Protein AF-A0A3D3X888-F1 (afdb_monomer_lite)

Secondary structure (DSSP, 8-state):
-HHHHHHHHTTTS-HHHHHHHHHHHHHHHHHHHHHHHTT-TT--TT-HHHHHHTPPPPPPPHHHHHHHHHHHHHHHHHHHHHHHHHHHS-HHHHHHHHHHHHHHHHHHHHHHH-PPPPHHHHHHHHHHHHHHHHHHHHHHHHHHHHHHS-------

Structure (mmCIF, N/CA/C/O backbone):
data_AF-A0A3D3X888-F1
#
_entry.id   AF-A0A3D3X888-F1
#
loop_
_atom_site.group_PDB
_atom_site.id
_atom_site.type_symbol
_atom_site.label_atom_id
_atom_site.label_alt_id
_atom_site.label_comp_id
_atom_site.label_asym_id
_atom_site.label_entity_id
_atom_site.label_seq_id
_atom_site.pdbx_PDB_ins_code
_atom_site.Cartn_x
_atom_site.Cartn_y
_atom_site.Cartn_z
_atom_site.occupancy
_atom_site.B_iso_or_equiv
_atom_site.auth_seq_id
_atom_site.auth_comp_id
_atom_site.auth_asym_id
_atom_site.auth_atom_id
_atom_site.pdbx_PDB_model_num
ATOM 1 N N . LEU A 1 1 ? -29.556 -5.720 -7.654 1.00 49.09 1 LEU A N 1
ATOM 2 C CA . LEU A 1 1 ? -29.128 -7.071 -7.204 1.00 49.09 1 LEU A CA 1
ATOM 3 C C . LEU A 1 1 ? -27.841 -7.035 -6.376 1.00 49.09 1 LEU A C 1
ATOM 5 O O . LEU A 1 1 ? -27.871 -7.551 -5.267 1.00 49.09 1 LEU A O 1
ATOM 9 N N . VAL A 1 2 ? -26.777 -6.355 -6.830 1.00 45.22 2 VAL A N 1
ATOM 10 C CA . VAL A 1 2 ? -25.505 -6.201 -6.084 1.00 45.22 2 VAL A CA 1
ATOM 11 C C . VAL A 1 2 ? -25.716 -5.690 -4.645 1.00 45.22 2 VAL A C 1
ATOM 13 O O . VAL A 1 2 ? -25.369 -6.397 -3.710 1.00 45.22 2 VAL A O 1
ATOM 16 N N . HIS A 1 3 ? -26.433 -4.575 -4.441 1.00 41.66 3 HIS A N 1
ATOM 17 C CA . HIS A 1 3 ? -26.694 -4.000 -3.104 1.00 41.66 3 HIS A CA 1
ATOM 18 C C . HIS A 1 3 ? -27.446 -4.916 -2.109 1.00 41.66 3 HIS A C 1
ATOM 20 O O . HIS A 1 3 ? -27.265 -4.784 -0.898 1.00 41.66 3 HIS A O 1
ATOM 26 N N . MET A 1 4 ? -28.279 -5.857 -2.581 1.00 51.44 4 MET A N 1
ATOM 27 C CA . MET A 1 4 ? -28.943 -6.834 -1.699 1.00 51.44 4 MET A CA 1
ATOM 28 C C . MET A 1 4 ? -28.013 -7.989 -1.308 1.00 51.44 4 MET A C 1
ATOM 30 O O . MET A 1 4 ? -28.102 -8.473 -0.179 1.00 51.44 4 MET A O 1
ATOM 34 N N . MET A 1 5 ? -27.104 -8.407 -2.199 1.00 48.91 5 MET A N 1
ATOM 35 C CA . MET A 1 5 ? -26.097 -9.429 -1.889 1.00 48.91 5 MET A CA 1
ATOM 36 C C . MET A 1 5 ? -25.042 -8.895 -0.916 1.00 48.91 5 MET A C 1
ATOM 38 O O . MET A 1 5 ? -24.730 -9.567 0.066 1.00 48.91 5 MET A O 1
ATOM 42 N N . THR A 1 6 ? -24.601 -7.643 -1.087 1.00 48.31 6 THR A N 1
ATOM 43 C CA . THR A 1 6 ? -23.665 -6.972 -0.167 1.00 48.31 6 THR A CA 1
ATOM 44 C C . THR A 1 6 ? -24.222 -6.899 1.261 1.00 48.31 6 THR A C 1
ATOM 46 O O . THR A 1 6 ? -23.505 -7.149 2.228 1.00 48.31 6 THR A O 1
ATOM 49 N N . ARG A 1 7 ? -25.534 -6.656 1.412 1.00 47.72 7 ARG A N 1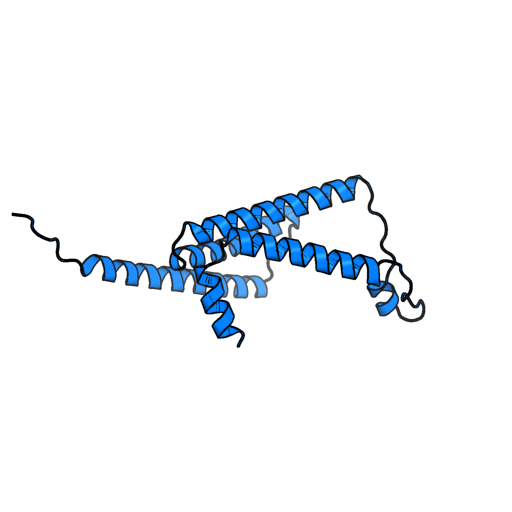
ATOM 50 C CA . ARG A 1 7 ? -26.212 -6.600 2.720 1.00 47.72 7 ARG A CA 1
ATOM 51 C C . ARG A 1 7 ? -26.336 -7.968 3.409 1.00 47.72 7 ARG A C 1
ATOM 53 O O . ARG A 1 7 ? -26.382 -8.013 4.637 1.00 47.72 7 ARG A O 1
ATOM 60 N N . LYS A 1 8 ? -26.392 -9.075 2.656 1.00 48.72 8 LYS A N 1
ATOM 61 C CA . LYS A 1 8 ? -26.410 -10.441 3.219 1.00 48.72 8 LYS A CA 1
ATOM 62 C C . LYS A 1 8 ? -25.008 -10.964 3.557 1.00 48.72 8 LYS A C 1
ATOM 64 O O . LYS A 1 8 ? -24.850 -11.589 4.604 1.00 48.72 8 LYS A O 1
ATOM 69 N N . MET A 1 9 ? -24.000 -10.660 2.736 1.00 48.31 9 MET A N 1
ATOM 70 C CA . MET A 1 9 ? -22.606 -11.067 2.980 1.00 48.31 9 MET A CA 1
ATOM 71 C C . MET A 1 9 ? -22.003 -10.375 4.211 1.00 48.31 9 MET A C 1
ATOM 73 O O . MET A 1 9 ? -21.287 -11.011 4.980 1.00 48.31 9 MET A O 1
ATOM 77 N N . GLY A 1 10 ? -22.377 -9.117 4.479 1.00 47.12 10 GLY A N 1
ATOM 78 C CA . GLY A 1 10 ? -21.895 -8.365 5.646 1.00 47.12 10 GLY A CA 1
ATOM 79 C C . GLY A 1 10 ? -22.325 -8.908 7.019 1.00 47.12 10 GLY A C 1
ATOM 80 O O . GLY A 1 10 ? -21.775 -8.486 8.029 1.00 47.12 10 GLY A O 1
ATOM 81 N N . LYS A 1 11 ? -23.292 -9.838 7.086 1.00 48.53 11 LYS A N 1
ATOM 82 C CA . LYS A 1 11 ? -23.726 -10.482 8.344 1.00 48.53 11 LYS A CA 1
ATOM 83 C C . LYS A 1 11 ? -23.202 -11.909 8.539 1.00 48.53 11 LYS A C 1
ATOM 85 O O . LYS A 1 11 ? -23.429 -12.475 9.603 1.00 48.53 11 LYS A O 1
ATOM 90 N N . THR A 1 12 ? -22.562 -12.506 7.533 1.00 52.28 12 THR A N 1
ATOM 91 C CA . THR A 1 12 ? -22.242 -13.948 7.524 1.00 52.28 12 THR A CA 1
ATOM 92 C C . THR A 1 12 ? -20.767 -14.257 7.292 1.00 52.28 12 THR A C 1
ATOM 94 O O . THR A 1 12 ? -20.278 -15.253 7.818 1.00 52.28 12 THR A O 1
ATOM 97 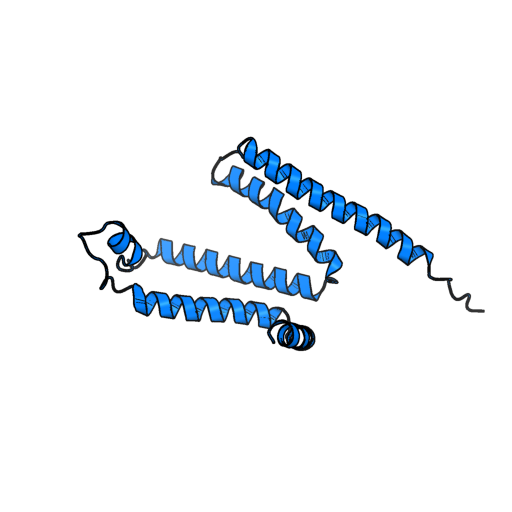N N . GLU A 1 13 ? -20.027 -13.384 6.612 1.00 52.03 13 GLU A N 1
ATOM 98 C CA . GLU A 1 13 ? -18.626 -13.636 6.287 1.00 52.03 13 GLU A CA 1
ATOM 99 C C . GLU A 1 13 ? -17.692 -12.873 7.231 1.00 52.03 13 GLU A C 1
ATOM 101 O O . GLU A 1 13 ? -17.753 -11.649 7.359 1.00 52.03 13 GLU A O 1
ATOM 106 N N . LYS A 1 14 ? -16.794 -13.604 7.902 1.00 57.19 14 LYS A N 1
ATOM 107 C CA . LYS A 1 14 ? -15.714 -13.002 8.695 1.00 57.19 14 LYS A CA 1
ATOM 108 C C . LYS A 1 14 ? -14.873 -12.122 7.759 1.00 57.19 14 LYS A C 1
ATOM 110 O O . LYS A 1 14 ? -14.505 -12.573 6.681 1.00 57.19 14 LYS A O 1
ATOM 115 N N . ALA A 1 15 ? -14.493 -10.912 8.170 1.00 54.97 15 ALA A N 1
ATOM 116 C CA . ALA A 1 15 ? -13.627 -10.031 7.366 1.00 54.97 15 ALA A CA 1
ATOM 117 C C . ALA A 1 15 ? -12.309 -10.715 6.930 1.00 54.97 15 ALA A C 1
ATOM 119 O O . ALA A 1 15 ? -11.789 -10.458 5.849 1.00 54.97 15 ALA A O 1
ATOM 120 N N . SER A 1 16 ? -11.819 -11.670 7.731 1.00 58.53 16 SER A N 1
ATOM 121 C CA . SER A 1 16 ? -10.693 -12.539 7.369 1.00 58.53 16 SER A CA 1
ATOM 122 C C . SER A 1 16 ? -10.977 -13.437 6.161 1.00 58.53 16 SER A C 1
ATOM 124 O O . SER A 1 16 ? -10.073 -13.684 5.371 1.00 58.53 16 SER A O 1
ATOM 126 N N . ALA A 1 17 ? -12.213 -13.921 6.012 1.00 64.94 17 ALA A N 1
ATOM 127 C CA . ALA A 1 17 ? -12.646 -14.670 4.840 1.00 64.94 17 ALA A CA 1
ATOM 128 C C . ALA A 1 17 ? -12.678 -13.754 3.612 1.00 64.94 17 ALA A C 1
ATOM 130 O O . ALA A 1 17 ? -12.143 -14.131 2.579 1.00 64.94 17 ALA A O 1
ATOM 131 N N . MET A 1 18 ? -13.182 -12.519 3.736 1.00 66.62 18 MET A N 1
ATOM 132 C CA . MET A 1 18 ? -13.160 -11.549 2.629 1.00 66.62 18 MET A CA 1
ATOM 133 C C . MET A 1 18 ? -11.735 -11.239 2.148 1.00 66.62 18 MET A C 1
ATOM 135 O O . MET A 1 18 ? -11.473 -11.308 0.951 1.00 66.62 18 MET A O 1
ATOM 139 N N . ALA A 1 19 ? -10.799 -10.970 3.062 1.00 68.25 19 ALA A N 1
ATOM 140 C CA . ALA A 1 19 ? -9.399 -10.730 2.709 1.00 68.25 19 ALA A CA 1
ATOM 141 C C . ALA A 1 19 ? -8.743 -11.955 2.060 1.00 68.25 19 ALA A C 1
ATOM 143 O O . ALA A 1 19 ? -8.038 -11.830 1.061 1.00 68.25 19 ALA A O 1
ATOM 144 N N . PHE A 1 20 ? -9.021 -13.152 2.583 1.00 75.19 20 PHE A N 1
ATOM 145 C CA . PHE A 1 20 ? -8.544 -14.400 1.996 1.00 75.19 20 PHE A CA 1
ATOM 146 C C . PHE A 1 20 ? -9.096 -14.614 0.579 1.00 75.19 20 PHE A C 1
ATOM 148 O O . PHE A 1 20 ? -8.338 -14.949 -0.329 1.00 75.19 20 PHE A O 1
ATOM 155 N N . TYR A 1 21 ? -10.390 -14.357 0.361 1.00 74.69 21 TYR A N 1
ATOM 156 C CA . TYR A 1 21 ? -11.011 -14.435 -0.961 1.00 74.69 21 TYR A CA 1
ATOM 157 C C . TYR A 1 21 ? -10.418 -13.431 -1.946 1.00 74.69 21 TYR A C 1
ATOM 159 O O . TYR A 1 21 ? -10.236 -13.785 -3.107 1.00 74.69 21 TYR A O 1
ATOM 167 N N . ILE A 1 22 ? -10.082 -12.214 -1.506 1.00 76.44 22 ILE A N 1
ATOM 168 C CA . ILE A 1 22 ? -9.417 -11.215 -2.354 1.00 76.44 22 ILE A CA 1
ATOM 169 C C . ILE A 1 22 ? -8.043 -11.726 -2.792 1.00 76.44 22 ILE A C 1
ATOM 171 O O . ILE A 1 22 ? -7.769 -11.742 -3.989 1.00 76.44 22 ILE A O 1
ATOM 175 N N . GLN A 1 23 ? -7.218 -12.222 -1.864 1.00 80.50 23 GLN A N 1
ATOM 176 C CA . GLN A 1 23 ? -5.897 -12.759 -2.209 1.00 80.50 23 GLN A CA 1
ATOM 177 C C . GLN A 1 23 ? -6.004 -13.986 -3.119 1.00 80.50 23 GLN A C 1
ATOM 179 O O . GLN A 1 23 ? -5.257 -14.106 -4.087 1.00 80.50 23 GLN A O 1
ATOM 184 N N . MET A 1 24 ? -6.966 -14.874 -2.859 1.00 81.50 24 MET A N 1
ATOM 185 C CA . MET A 1 24 ? -7.192 -16.057 -3.685 1.00 81.50 24 MET A CA 1
ATOM 186 C C . MET A 1 24 ? -7.675 -15.687 -5.091 1.00 81.50 24 MET A C 1
ATOM 188 O O . MET A 1 24 ? -7.159 -16.220 -6.069 1.00 81.50 24 MET A O 1
ATOM 192 N N . ASN A 1 25 ? -8.606 -14.738 -5.216 1.00 83.75 25 ASN A N 1
ATOM 193 C CA . ASN A 1 25 ? -9.053 -14.222 -6.508 1.00 83.75 25 ASN A CA 1
ATOM 194 C C . ASN A 1 25 ? -7.888 -13.580 -7.268 1.00 83.75 25 ASN A C 1
ATOM 196 O O . ASN A 1 25 ? -7.672 -13.900 -8.432 1.00 83.75 25 ASN A O 1
ATOM 200 N N . PHE A 1 26 ? -7.085 -12.762 -6.587 1.00 83.56 26 PHE A N 1
ATOM 201 C CA . PHE A 1 26 ? -5.926 -12.109 -7.178 1.00 83.56 26 PHE A CA 1
ATOM 202 C C . PHE A 1 26 ? -4.903 -13.122 -7.702 1.00 83.56 26 PHE A C 1
ATOM 204 O O . PHE A 1 26 ? -4.433 -12.979 -8.829 1.00 83.56 26 PHE A O 1
ATOM 211 N N . ILE A 1 27 ? -4.605 -14.180 -6.939 1.00 86.44 27 ILE A N 1
ATOM 212 C CA . ILE A 1 27 ? -3.711 -15.267 -7.368 1.00 86.44 27 ILE A CA 1
ATOM 213 C C . ILE A 1 27 ? -4.292 -16.000 -8.576 1.00 86.44 27 ILE A C 1
ATOM 215 O O . ILE A 1 27 ? -3.569 -16.233 -9.542 1.00 86.44 27 ILE A O 1
ATOM 219 N N . VAL A 1 28 ? -5.582 -16.348 -8.551 1.00 87.62 28 VAL A N 1
ATOM 220 C CA . VAL A 1 28 ? -6.240 -17.067 -9.651 1.00 87.62 28 VAL A CA 1
ATOM 221 C C . VAL A 1 28 ? -6.232 -16.226 -10.924 1.00 87.62 28 VAL A C 1
ATOM 223 O O . VAL A 1 28 ? -5.764 -16.694 -11.957 1.00 87.62 28 VAL A O 1
ATOM 226 N N . VAL A 1 29 ? -6.682 -14.973 -10.849 1.00 86.69 29 VAL A N 1
ATOM 227 C CA . VAL A 1 29 ? -6.718 -14.051 -11.991 1.00 86.69 29 VAL A CA 1
ATOM 228 C C . VAL A 1 29 ? -5.311 -13.789 -12.518 1.00 86.69 29 VAL A C 1
ATOM 230 O O . VAL A 1 29 ? -5.089 -13.900 -13.720 1.00 86.69 29 VAL A O 1
ATOM 233 N N . SER A 1 30 ? -4.341 -13.526 -11.639 1.00 84.06 30 SER A N 1
ATOM 234 C CA . SER A 1 30 ? -2.951 -13.295 -12.050 1.00 84.06 30 SER A CA 1
ATOM 235 C C . SER A 1 30 ? -2.324 -14.535 -12.680 1.00 84.06 30 SER A C 1
ATOM 237 O O . SER A 1 30 ? -1.596 -14.411 -13.657 1.00 84.06 30 SER A O 1
ATOM 239 N N . SER A 1 31 ? -2.628 -15.733 -12.174 1.00 85.12 31 SER A N 1
ATOM 240 C CA . SER A 1 31 ? -2.130 -16.988 -12.751 1.00 85.12 31 SER A CA 1
ATOM 241 C C . SER A 1 31 ? -2.743 -17.250 -14.123 1.00 85.12 31 SER A C 1
ATOM 243 O O . SER A 1 31 ? -2.028 -17.621 -15.047 1.00 85.12 31 SER A O 1
ATOM 245 N N . VAL A 1 32 ? -4.048 -17.011 -14.286 1.00 86.69 32 VAL A N 1
ATOM 246 C CA . VAL A 1 32 ? -4.727 -17.126 -15.584 1.00 86.69 32 VAL A CA 1
ATOM 247 C C . VAL A 1 32 ? -4.136 -16.132 -16.580 1.00 86.69 32 VAL A C 1
ATOM 249 O O . VAL A 1 32 ? -3.776 -16.529 -17.681 1.00 86.69 32 VAL A O 1
ATOM 252 N N . ILE A 1 33 ? -3.969 -14.866 -16.194 1.00 83.00 33 ILE A N 1
ATOM 253 C CA . ILE A 1 33 ? -3.365 -13.842 -17.058 1.00 83.00 33 ILE A CA 1
ATOM 254 C C . ILE A 1 33 ? -1.908 -14.187 -17.382 1.00 83.00 33 ILE A C 1
ATOM 256 O O . ILE A 1 33 ? -1.504 -14.054 -18.530 1.00 83.00 33 ILE A O 1
ATOM 260 N N . GLY A 1 34 ? -1.129 -14.664 -16.412 1.00 79.88 34 GLY A N 1
ATOM 261 C CA . GLY A 1 34 ? 0.261 -15.069 -16.618 1.00 79.88 34 GLY A CA 1
ATOM 262 C C . GLY A 1 34 ? 0.398 -16.255 -17.573 1.00 79.88 34 GLY A C 1
ATOM 263 O O . GLY A 1 34 ? 1.251 -16.226 -18.451 1.00 79.88 34 GLY A O 1
ATOM 264 N N . LEU A 1 35 ? -0.468 -17.266 -17.458 1.00 81.38 35 LEU A N 1
ATOM 265 C CA . LEU A 1 35 ? -0.492 -18.414 -18.372 1.00 81.38 35 LEU A CA 1
ATOM 266 C C . LEU A 1 35 ? -0.993 -18.039 -19.767 1.00 81.38 35 LEU A C 1
ATOM 268 O O . LEU A 1 35 ? -0.513 -18.589 -20.753 1.00 81.38 35 LEU A O 1
ATOM 272 N N . VAL A 1 36 ? -1.964 -17.125 -19.854 1.00 78.69 36 VAL A N 1
ATOM 273 C CA . VAL A 1 36 ? -2.490 -16.662 -21.137 1.00 78.69 36 VAL A CA 1
ATOM 274 C C . VAL A 1 36 ? -1.464 -15.766 -21.812 1.00 78.69 36 VAL A C 1
ATOM 276 O O . VAL A 1 36 ? -1.047 -16.119 -22.895 1.00 78.69 36 VAL A O 1
ATOM 279 N N . CYS A 1 37 ? -1.010 -14.673 -21.197 1.00 72.38 37 CYS A N 1
ATOM 280 C CA . CYS A 1 37 ? -0.192 -13.634 -21.839 1.00 72.38 37 CYS A CA 1
ATOM 281 C C . CYS A 1 37 ? 1.331 -13.813 -21.695 1.00 72.38 37 CYS A C 1
ATOM 283 O O . CYS A 1 37 ? 2.079 -13.171 -22.428 1.00 72.38 37 CYS A O 1
ATOM 285 N N . GLY A 1 38 ? 1.815 -14.649 -20.772 1.00 67.38 38 GLY A N 1
ATOM 286 C CA . GLY A 1 38 ? 3.243 -14.736 -20.428 1.00 67.38 38 GLY A CA 1
ATOM 287 C C . GLY A 1 38 ? 4.132 -15.425 -21.466 1.00 67.38 38 GLY A C 1
ATOM 288 O O . GLY A 1 38 ? 5.351 -15.272 -21.414 1.00 67.38 38 GLY A O 1
ATOM 289 N N . ASP A 1 39 ? 3.543 -16.140 -22.427 1.00 70.25 39 ASP A N 1
ATOM 290 C CA . ASP A 1 39 ? 4.264 -16.922 -23.441 1.00 70.25 39 ASP A CA 1
ATOM 291 C C . ASP A 1 39 ? 4.912 -16.078 -24.557 1.00 70.25 39 ASP A C 1
ATOM 293 O O . ASP A 1 39 ? 5.672 -16.613 -25.361 1.00 70.25 39 ASP A O 1
ATOM 297 N N . GLY A 1 40 ? 4.612 -14.779 -24.671 1.00 68.31 40 GLY A N 1
ATOM 298 C CA . GLY A 1 40 ? 5.224 -13.930 -25.703 1.00 68.31 40 GLY A CA 1
ATOM 299 C C . GLY A 1 40 ? 4.596 -14.013 -27.099 1.00 68.31 40 GLY A C 1
ATOM 300 O O . GLY A 1 40 ? 5.025 -13.318 -28.013 1.00 68.31 40 GLY A O 1
ATOM 301 N N . LYS A 1 41 ? 3.588 -14.872 -27.298 1.00 69.56 41 LYS A N 1
ATOM 302 C CA . LYS A 1 41 ? 3.097 -15.270 -28.636 1.00 69.56 41 LYS A CA 1
ATOM 303 C C . LYS A 1 41 ? 2.395 -14.165 -29.431 1.00 69.56 41 LYS A C 1
ATOM 305 O O . LYS A 1 41 ? 2.287 -14.292 -30.645 1.00 69.56 41 LYS A O 1
ATOM 310 N N . TRP A 1 42 ? 1.913 -13.116 -28.766 1.00 66.56 42 TRP A N 1
ATOM 311 C CA . TRP A 1 42 ? 1.253 -11.967 -29.406 1.00 66.56 42 TRP A CA 1
ATOM 312 C C . TRP A 1 42 ? 2.134 -10.712 -29.437 1.00 66.56 42 TRP A C 1
ATOM 314 O O . TRP A 1 42 ? 1.636 -9.629 -29.743 1.00 66.56 42 TRP A O 1
ATOM 324 N N . ALA A 1 43 ? 3.425 -10.840 -29.111 1.00 65.12 43 ALA A N 1
ATOM 325 C CA . ALA A 1 43 ? 4.382 -9.758 -29.281 1.00 65.12 43 ALA A CA 1
ATOM 326 C C . ALA A 1 43 ? 4.668 -9.582 -30.780 1.00 65.12 43 ALA A C 1
ATOM 328 O O . ALA A 1 43 ? 5.302 -10.431 -31.408 1.00 65.12 43 ALA A O 1
ATOM 329 N N . ASP A 1 44 ? 4.147 -8.501 -31.360 1.00 72.62 44 ASP A N 1
ATOM 330 C CA . ASP A 1 44 ? 4.393 -8.135 -32.753 1.00 72.62 44 ASP A CA 1
ATOM 331 C C . ASP A 1 44 ? 5.523 -7.085 -32.824 1.00 72.62 44 ASP A C 1
ATOM 333 O O . ASP A 1 44 ? 5.326 -5.962 -32.338 1.00 72.62 44 ASP A O 1
ATOM 337 N N . PRO A 1 45 ? 6.684 -7.392 -33.443 1.00 70.62 45 PRO A N 1
ATOM 338 C CA . PRO A 1 45 ? 7.814 -6.464 -33.560 1.00 70.62 45 PRO A CA 1
ATOM 339 C C . PRO A 1 45 ? 7.488 -5.156 -34.293 1.00 70.62 45 PRO A C 1
ATOM 341 O O . PRO A 1 45 ? 8.224 -4.178 -34.167 1.00 70.62 45 PRO A O 1
ATOM 344 N N . PHE A 1 46 ? 6.404 -5.120 -35.075 1.00 73.50 46 PHE A N 1
ATOM 345 C CA . PHE A 1 46 ? 6.012 -3.945 -35.853 1.00 73.50 46 PHE A CA 1
ATOM 346 C C . PHE A 1 46 ? 5.285 -2.870 -35.030 1.00 73.50 46 PHE A C 1
ATOM 348 O O . PHE A 1 46 ? 5.125 -1.748 -35.515 1.00 73.50 46 PHE A O 1
ATOM 355 N N . SER A 1 47 ? 4.878 -3.154 -33.784 1.00 77.75 47 SER A N 1
ATOM 356 C CA . SER A 1 47 ? 4.268 -2.152 -32.900 1.00 77.75 47 SER A CA 1
ATOM 357 C C . SER A 1 47 ? 4.858 -2.194 -31.474 1.00 77.75 47 SER A C 1
ATOM 359 O O . SER A 1 47 ? 4.663 -3.168 -30.744 1.00 77.75 47 SER A O 1
ATOM 361 N N . PRO A 1 48 ? 5.535 -1.120 -31.017 1.00 80.25 48 PRO A N 1
ATOM 362 C CA . PRO A 1 48 ? 6.204 -1.093 -29.709 1.00 80.25 48 PRO A CA 1
ATOM 363 C C . PRO A 1 48 ? 5.274 -1.344 -28.512 1.00 80.25 48 PRO A C 1
ATOM 365 O O . PRO A 1 48 ? 5.696 -1.849 -27.476 1.00 80.25 48 PRO A O 1
ATOM 368 N N . THR A 1 49 ? 3.993 -0.985 -28.637 1.00 81.19 49 THR A N 1
ATOM 369 C CA . THR A 1 49 ? 3.001 -1.161 -27.570 1.00 81.19 49 THR A CA 1
ATOM 370 C C . THR A 1 49 ? 2.572 -2.622 -27.404 1.00 81.19 49 THR A C 1
ATOM 372 O O . THR A 1 49 ? 2.405 -3.062 -26.268 1.00 81.19 49 THR A O 1
ATOM 375 N N . LEU A 1 50 ? 2.412 -3.384 -28.498 1.00 73.31 50 LEU A N 1
ATOM 376 C CA . LEU A 1 50 ? 2.071 -4.812 -28.416 1.00 73.31 50 LEU A CA 1
ATOM 377 C C . LEU A 1 50 ? 3.261 -5.636 -27.931 1.00 73.31 50 LEU A C 1
ATOM 379 O O . LEU A 1 50 ? 3.070 -6.543 -27.125 1.00 73.31 50 LEU A O 1
ATOM 383 N N . ASP A 1 51 ? 4.475 -5.277 -28.353 1.00 77.56 51 ASP A N 1
ATOM 384 C CA . ASP A 1 51 ? 5.700 -5.899 -27.848 1.00 77.56 51 ASP A CA 1
ATOM 385 C C . ASP A 1 51 ? 5.862 -5.684 -26.335 1.00 77.56 51 ASP A C 1
ATOM 387 O O . ASP A 1 51 ? 6.137 -6.629 -25.605 1.00 77.56 51 ASP A O 1
ATOM 391 N N . PHE A 1 52 ? 5.589 -4.477 -25.822 1.00 77.81 52 PHE A N 1
ATOM 392 C CA . PHE A 1 52 ? 5.608 -4.218 -24.378 1.00 77.81 52 PHE A CA 1
ATOM 393 C C . PHE A 1 52 ? 4.520 -4.992 -23.610 1.00 77.81 52 PHE A C 1
ATOM 395 O O . PHE A 1 52 ? 4.804 -5.558 -22.555 1.00 77.81 52 PHE A O 1
ATOM 402 N N . LEU A 1 53 ? 3.282 -5.020 -24.120 1.00 76.88 53 LEU A N 1
ATOM 403 C CA . LEU A 1 53 ? 2.137 -5.646 -23.442 1.00 76.88 53 LEU A CA 1
ATOM 404 C C . LEU A 1 53 ? 2.211 -7.175 -23.406 1.00 76.88 53 LEU A C 1
ATOM 406 O O . LEU A 1 53 ? 1.824 -7.779 -22.408 1.00 76.88 53 LEU A O 1
ATOM 410 N N . PHE A 1 54 ? 2.687 -7.793 -24.486 1.00 76.88 54 PHE A N 1
ATOM 411 C CA . PHE A 1 54 ? 2.774 -9.246 -24.628 1.00 76.88 54 PHE A CA 1
ATOM 412 C C . PHE A 1 54 ? 4.205 -9.753 -24.541 1.00 76.88 54 PHE A C 1
ATOM 414 O O . PHE A 1 54 ? 4.480 -10.860 -24.991 1.00 76.88 54 PHE A O 1
ATOM 421 N N . ARG A 1 55 ? 5.126 -8.971 -23.971 1.00 78.06 55 ARG A N 1
ATOM 422 C CA . ARG A 1 55 ? 6.512 -9.396 -23.788 1.00 78.06 55 ARG A CA 1
ATOM 423 C C . ARG A 1 55 ? 6.560 -10.708 -23.007 1.00 78.06 55 ARG A C 1
ATOM 425 O O . ARG A 1 55 ? 5.932 -10.831 -21.956 1.00 78.06 55 ARG A O 1
ATOM 432 N N . ALA A 1 56 ? 7.355 -11.660 -23.494 1.00 77.31 56 ALA A N 1
ATOM 433 C CA . ALA A 1 56 ? 7.547 -12.938 -22.817 1.00 77.31 56 ALA A CA 1
ATOM 434 C C . ALA A 1 56 ? 8.019 -12.735 -21.368 1.00 77.31 56 ALA A C 1
ATOM 436 O O . ALA A 1 56 ? 8.911 -11.922 -21.093 1.00 77.31 56 ALA A O 1
ATOM 437 N N . TRP A 1 57 ? 7.431 -13.498 -20.446 1.00 79.00 57 TRP A N 1
ATOM 438 C CA . TRP A 1 57 ? 7.798 -13.457 -19.039 1.00 79.00 57 TRP A CA 1
ATOM 439 C C . TRP A 1 57 ? 9.230 -13.962 -18.854 1.00 79.00 57 TRP A C 1
ATOM 441 O O . TRP A 1 57 ? 9.546 -15.127 -19.098 1.00 79.00 57 TRP A O 1
ATOM 451 N N . LEU A 1 58 ? 10.109 -13.078 -18.392 1.00 78.94 58 LEU A N 1
ATOM 452 C CA . LEU A 1 58 ? 11.475 -13.436 -18.040 1.00 78.94 58 LEU A CA 1
ATOM 453 C C . LEU A 1 58 ? 11.485 -14.008 -16.625 1.00 78.94 58 LEU A C 1
ATOM 455 O O . LEU A 1 58 ? 11.012 -13.364 -15.689 1.00 78.94 58 LEU A O 1
ATOM 459 N N . ILE A 1 59 ? 12.047 -15.208 -16.464 1.00 80.50 59 ILE A N 1
ATOM 460 C CA . ILE A 1 59 ? 12.210 -15.817 -15.142 1.00 80.50 59 ILE A CA 1
ATOM 461 C C . ILE A 1 59 ? 13.144 -14.912 -14.320 1.00 80.50 59 ILE A C 1
ATOM 463 O O . ILE A 1 59 ? 14.299 -14.720 -14.716 1.00 80.50 59 ILE A O 1
ATOM 467 N N . PRO A 1 60 ? 12.673 -14.332 -13.199 1.00 81.88 60 PRO A N 1
ATOM 468 C CA . PRO A 1 60 ? 13.488 -13.435 -12.393 1.00 81.88 60 PRO A CA 1
ATOM 469 C C . PRO A 1 60 ? 14.677 -14.181 -11.780 1.00 81.88 60 PRO A C 1
ATOM 471 O O . PRO A 1 60 ? 14.599 -15.378 -11.497 1.00 81.88 60 PRO A O 1
ATOM 474 N N . SER A 1 61 ? 15.771 -13.464 -11.513 1.00 88.75 61 SER A N 1
ATOM 475 C CA . SER A 1 61 ? 16.893 -14.028 -10.755 1.00 88.75 61 SER A CA 1
ATOM 476 C C . SER A 1 61 ? 16.445 -14.466 -9.352 1.00 88.75 61 SER A C 1
ATOM 478 O O . SER A 1 61 ? 15.463 -13.958 -8.805 1.00 88.75 61 SER A O 1
ATOM 480 N N . TRP A 1 62 ? 17.196 -15.379 -8.728 1.00 87.75 62 TRP A N 1
ATOM 481 C CA . TRP A 1 62 ? 16.877 -15.882 -7.384 1.00 87.75 62 TRP A CA 1
ATOM 482 C C . TRP A 1 62 ? 16.732 -14.765 -6.336 1.00 87.75 62 TRP A C 1
ATOM 484 O O . TRP A 1 62 ? 15.859 -14.821 -5.473 1.00 87.75 62 TRP A O 1
ATOM 494 N N . GLN A 1 63 ? 17.539 -13.707 -6.450 1.00 90.19 63 GLN A N 1
ATOM 495 C CA . GLN A 1 63 ? 17.446 -12.534 -5.579 1.00 90.19 63 GLN A CA 1
ATOM 496 C C . GLN A 1 63 ? 16.116 -11.791 -5.761 1.00 90.19 63 GLN A C 1
ATOM 498 O O . GLN A 1 63 ? 15.466 -11.446 -4.775 1.00 90.19 63 GLN A O 1
ATOM 503 N N . HIS A 1 64 ? 15.674 -11.589 -7.006 1.00 88.75 64 HIS A N 1
ATOM 504 C CA . HIS A 1 64 ? 14.387 -10.952 -7.283 1.00 88.75 64 HIS A CA 1
ATOM 505 C C . HIS A 1 64 ? 13.213 -11.808 -6.804 1.00 88.75 64 HIS A C 1
ATOM 507 O O . HIS A 1 64 ? 12.266 -11.263 -6.244 1.00 88.75 64 HIS A O 1
ATOM 513 N N . LEU A 1 65 ? 13.296 -13.136 -6.932 1.00 88.44 65 LEU A N 1
ATOM 514 C CA . LEU A 1 65 ? 12.274 -14.047 -6.409 1.00 88.44 65 LEU A CA 1
ATOM 515 C C . LEU A 1 65 ? 12.114 -13.932 -4.888 1.00 88.44 65 LEU A C 1
ATOM 517 O O . LEU A 1 65 ? 10.987 -13.863 -4.400 1.00 88.44 65 LEU A O 1
ATOM 521 N N . LEU A 1 66 ? 13.218 -13.852 -4.138 1.00 91.56 66 LEU A N 1
ATOM 522 C CA . LEU A 1 66 ? 13.171 -13.667 -2.684 1.00 91.56 66 LEU A CA 1
ATOM 523 C C . LEU A 1 66 ? 12.544 -12.323 -2.291 1.00 91.56 66 LEU A C 1
ATOM 525 O O . LEU A 1 66 ? 11.723 -12.278 -1.375 1.00 91.56 66 LEU A O 1
ATOM 529 N N . ILE A 1 67 ? 12.884 -11.242 -2.998 1.00 90.88 67 ILE A N 1
ATOM 530 C CA . ILE A 1 67 ? 12.300 -9.913 -2.758 1.00 90.88 67 ILE A CA 1
ATOM 531 C C . ILE A 1 67 ? 10.797 -9.923 -3.065 1.00 90.88 67 ILE A C 1
ATOM 533 O O . ILE A 1 67 ? 10.005 -9.454 -2.250 1.00 90.88 67 ILE A O 1
ATOM 537 N N . MET A 1 68 ? 10.385 -10.502 -4.197 1.00 87.69 68 MET A N 1
ATOM 538 C CA . MET A 1 68 ? 8.972 -10.625 -4.571 1.00 87.69 68 MET A CA 1
ATOM 539 C C . MET A 1 68 ? 8.182 -11.437 -3.543 1.00 87.69 68 MET A C 1
ATOM 541 O O . MET A 1 68 ? 7.089 -11.030 -3.147 1.00 87.69 68 MET A O 1
ATOM 545 N N . PHE A 1 69 ? 8.744 -12.553 -3.072 1.00 89.94 69 PHE A N 1
ATOM 546 C CA . PHE A 1 69 ? 8.133 -13.360 -2.021 1.00 89.94 69 PHE A CA 1
ATOM 547 C C . PHE A 1 69 ? 8.001 -12.573 -0.710 1.00 89.94 69 PHE A C 1
ATOM 549 O O . PHE A 1 69 ? 6.936 -12.579 -0.096 1.00 89.94 69 PHE A O 1
ATOM 556 N N . GLY A 1 70 ? 9.048 -11.845 -0.311 1.00 92.69 70 GLY A N 1
ATOM 557 C CA . GLY A 1 70 ? 9.039 -11.002 0.885 1.00 92.69 70 GLY A CA 1
ATOM 558 C C . GLY A 1 70 ? 7.979 -9.901 0.828 1.00 92.69 70 GLY A C 1
ATOM 559 O O . GLY A 1 70 ? 7.203 -9.755 1.770 1.00 92.69 70 GLY A O 1
ATOM 560 N N . ILE A 1 71 ? 7.890 -9.174 -0.291 1.00 91.56 71 ILE A N 1
ATOM 561 C CA . ILE A 1 71 ? 6.869 -8.137 -0.501 1.00 91.56 71 ILE A CA 1
ATOM 562 C C . ILE A 1 71 ? 5.471 -8.760 -0.463 1.00 91.56 71 ILE A C 1
ATOM 564 O O . ILE A 1 71 ? 4.616 -8.281 0.275 1.00 91.56 71 ILE A O 1
ATOM 568 N N . GLY A 1 72 ? 5.247 -9.864 -1.185 1.00 88.44 72 GLY A N 1
ATOM 569 C CA . GLY A 1 72 ? 3.956 -10.555 -1.194 1.00 88.44 72 GLY A CA 1
ATOM 570 C C . GLY A 1 72 ? 3.514 -11.010 0.200 1.00 88.44 72 GLY A C 1
ATOM 571 O O . GLY A 1 72 ? 2.353 -10.830 0.575 1.00 88.44 72 GLY A O 1
ATOM 572 N N . LEU A 1 73 ? 4.445 -11.536 1.000 1.00 90.69 73 LEU A N 1
ATOM 573 C CA . LEU A 1 73 ? 4.184 -11.964 2.372 1.00 90.69 73 LEU A CA 1
ATOM 574 C C . LEU A 1 73 ? 3.854 -10.774 3.283 1.00 90.69 73 LEU A C 1
ATOM 576 O O . LEU A 1 73 ? 2.856 -10.818 4.001 1.00 90.69 73 LEU A O 1
ATOM 580 N N . LEU A 1 74 ? 4.638 -9.693 3.226 1.00 91.25 74 LEU A N 1
ATOM 581 C CA . LEU A 1 74 ? 4.395 -8.480 4.014 1.00 91.25 74 LEU A CA 1
ATOM 582 C C . LEU A 1 74 ? 3.061 -7.817 3.652 1.00 91.25 74 LEU A C 1
ATOM 584 O O . LEU A 1 74 ? 2.300 -7.451 4.547 1.00 91.25 74 LEU A O 1
ATOM 588 N N . THR A 1 75 ? 2.733 -7.717 2.362 1.00 87.38 75 THR A N 1
ATOM 589 C CA . THR A 1 75 ? 1.442 -7.191 1.896 1.00 87.38 75 THR A CA 1
ATOM 590 C C . THR A 1 75 ? 0.284 -8.072 2.362 1.00 87.38 75 THR A C 1
ATOM 592 O O . THR A 1 75 ? -0.716 -7.553 2.858 1.00 87.38 75 THR A O 1
ATOM 595 N N . GLY A 1 76 ? 0.418 -9.399 2.267 1.00 85.31 76 GLY A N 1
ATOM 596 C CA . GLY A 1 76 ? -0.590 -10.342 2.753 1.00 85.31 76 GLY A CA 1
ATOM 597 C C . GLY A 1 76 ? -0.834 -10.225 4.261 1.00 85.31 76 GLY A C 1
ATOM 598 O O . GLY A 1 76 ? -1.985 -10.170 4.698 1.00 85.31 76 GLY A O 1
ATOM 599 N N . LEU A 1 77 ? 0.233 -10.115 5.057 1.00 87.25 77 LEU A N 1
ATOM 600 C CA . LEU A 1 77 ? 0.135 -9.881 6.501 1.00 87.25 77 LEU A CA 1
ATOM 601 C C . LEU A 1 77 ? -0.492 -8.520 6.823 1.00 87.25 77 LEU A C 1
ATOM 603 O O . LEU A 1 77 ? -1.348 -8.443 7.701 1.00 87.25 77 LEU A O 1
ATOM 607 N N . GLY A 1 78 ? -0.123 -7.463 6.096 1.00 85.19 78 GLY A N 1
ATOM 608 C CA . GLY A 1 78 ? -0.713 -6.132 6.251 1.00 85.19 78 GLY A CA 1
ATOM 609 C C . GLY A 1 78 ? -2.222 -6.139 6.004 1.00 85.19 78 GLY A C 1
ATOM 610 O O . GLY A 1 78 ? -2.992 -5.688 6.853 1.00 85.19 78 GLY A O 1
ATOM 611 N N . ALA A 1 79 ? -2.660 -6.739 4.894 1.00 80.06 79 ALA A N 1
ATOM 612 C CA . ALA A 1 79 ? -4.079 -6.903 4.580 1.00 80.06 79 ALA A CA 1
ATOM 613 C C . ALA A 1 79 ? -4.813 -7.725 5.652 1.00 80.06 79 ALA A C 1
ATOM 615 O O . ALA A 1 79 ? -5.931 -7.381 6.049 1.00 80.06 79 ALA A O 1
ATOM 616 N N . TYR A 1 80 ? -4.176 -8.780 6.172 1.00 80.88 80 TYR A N 1
ATOM 617 C CA . TYR A 1 80 ? -4.725 -9.571 7.269 1.00 80.88 80 TYR A CA 1
ATOM 618 C C . TYR A 1 80 ? -4.898 -8.734 8.542 1.00 80.88 80 TYR A C 1
ATOM 620 O O . TYR A 1 80 ? -5.992 -8.724 9.105 1.00 80.88 80 TYR A O 1
ATOM 628 N N . PHE A 1 81 ? -3.877 -7.994 8.983 1.00 83.62 81 PHE A N 1
ATOM 629 C CA . PHE A 1 81 ? -3.955 -7.168 10.192 1.00 83.62 81 PHE A CA 1
ATOM 630 C C . PHE A 1 81 ? -4.994 -6.056 10.083 1.00 83.62 81 PHE A C 1
ATOM 632 O O . PHE A 1 81 ? -5.772 -5.874 11.019 1.00 83.62 81 PHE A O 1
ATOM 639 N N . ILE A 1 82 ? -5.080 -5.378 8.937 1.00 76.00 82 ILE A N 1
ATOM 640 C CA . ILE A 1 82 ? -6.124 -4.378 8.676 1.00 76.00 82 ILE A CA 1
ATOM 641 C C . ILE A 1 82 ? -7.508 -5.022 8.803 1.00 76.00 82 ILE A C 1
ATOM 643 O O . ILE A 1 82 ? -8.371 -4.521 9.521 1.00 76.00 82 ILE A O 1
ATOM 647 N N . SER A 1 83 ? -7.701 -6.193 8.194 1.00 75.31 83 SER A N 1
ATOM 648 C CA . SER A 1 83 ? -8.972 -6.926 8.253 1.00 75.31 83 SER A CA 1
ATOM 649 C C . SER A 1 83 ? -9.339 -7.381 9.670 1.00 75.31 83 SER A C 1
ATOM 651 O O . SER A 1 83 ? -10.515 -7.427 10.027 1.00 75.31 83 SER A O 1
ATOM 653 N N . GLN A 1 84 ? -8.348 -7.715 10.502 1.00 74.31 84 GLN A N 1
ATOM 654 C CA . GLN A 1 84 ? -8.560 -8.007 11.923 1.00 74.31 84 GLN A CA 1
ATOM 655 C C . GLN A 1 84 ? -8.910 -6.738 12.712 1.00 74.31 84 GLN A C 1
ATOM 657 O O . GLN A 1 84 ? -9.799 -6.791 13.560 1.00 74.31 84 GLN A O 1
ATOM 662 N N . GLY A 1 85 ? -8.263 -5.606 12.419 1.00 72.38 85 GLY A N 1
ATOM 663 C CA . GLY A 1 85 ? -8.555 -4.305 13.030 1.00 72.38 85 GLY A CA 1
ATOM 664 C C . GLY A 1 85 ? -9.995 -3.863 12.770 1.00 72.38 85 GLY A C 1
ATOM 665 O O . GLY A 1 85 ? -10.723 -3.561 13.712 1.00 72.38 85 GLY A O 1
ATOM 666 N N . TYR A 1 86 ? -10.449 -3.975 11.521 1.00 70.12 86 TYR A N 1
ATOM 667 C CA . TYR A 1 86 ? -11.842 -3.735 11.128 1.00 70.12 86 TYR A CA 1
ATOM 668 C C . TYR A 1 86 ? -12.860 -4.652 11.815 1.00 70.12 86 TYR A C 1
ATOM 670 O O . TYR A 1 86 ? -14.036 -4.311 11.899 1.00 70.12 86 TYR A O 1
ATOM 678 N N . ARG A 1 87 ? -12.438 -5.827 12.298 1.00 67.62 87 ARG A N 1
ATOM 679 C CA . ARG A 1 87 ? -13.317 -6.736 13.045 1.00 67.62 87 ARG A CA 1
ATOM 680 C C . ARG A 1 87 ? -13.476 -6.315 14.503 1.00 67.62 87 ARG A C 1
ATOM 682 O O . ARG A 1 87 ? -14.536 -6.530 15.080 1.00 67.62 87 ARG A O 1
ATOM 689 N N . ILE A 1 88 ? -12.394 -5.847 15.120 1.00 67.56 88 ILE A N 1
ATOM 690 C CA . ILE A 1 88 ? -12.349 -5.563 16.559 1.00 67.56 88 ILE A CA 1
ATOM 691 C C . ILE A 1 88 ? -12.876 -4.151 16.846 1.00 67.56 88 ILE A C 1
ATOM 693 O O . ILE A 1 88 ? -13.513 -3.943 17.874 1.00 67.56 88 ILE A O 1
ATOM 697 N N . CYS A 1 89 ? -12.654 -3.201 15.936 1.00 64.12 89 CYS A N 1
ATOM 698 C CA . CYS A 1 89 ? -13.151 -1.835 16.055 1.00 64.12 89 CYS A CA 1
ATOM 699 C C . CYS A 1 89 ? -14.548 -1.684 15.438 1.00 64.12 89 CYS A C 1
ATOM 701 O O . CYS A 1 89 ? -14.826 -2.212 14.363 1.00 64.12 89 CYS A O 1
ATOM 703 N 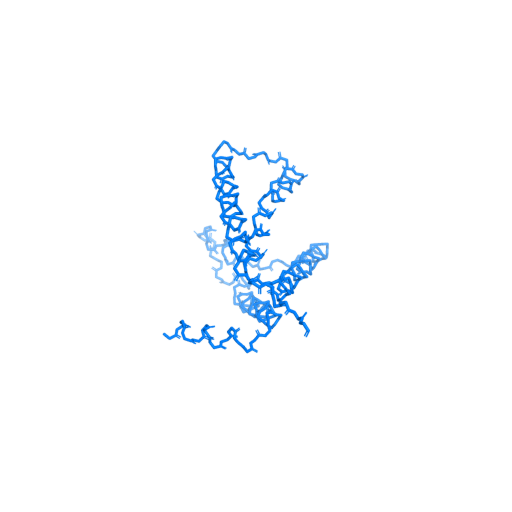N . GLU A 1 90 ? -15.420 -0.907 16.087 1.00 58.44 90 GLU A N 1
ATOM 704 C CA . GLU A 1 90 ? -16.663 -0.447 15.463 1.00 58.44 90 GLU A CA 1
ATOM 705 C C . GLU A 1 90 ? -16.331 0.352 14.193 1.00 58.44 90 GLU A C 1
ATOM 707 O O . GLU A 1 90 ? -15.367 1.119 14.172 1.00 58.44 90 GLU A O 1
ATOM 712 N N . ALA A 1 91 ? -17.126 0.186 13.129 1.00 54.66 91 ALA A N 1
ATOM 713 C CA . ALA A 1 91 ? -16.840 0.733 11.796 1.00 54.66 91 ALA A CA 1
ATOM 714 C C . ALA A 1 91 ? -16.557 2.255 11.770 1.00 54.66 91 ALA A C 1
ATOM 716 O O . ALA A 1 91 ? -15.889 2.731 10.856 1.00 54.66 91 ALA A O 1
ATOM 717 N N . GLY A 1 92 ? -17.014 3.013 12.777 1.00 56.34 92 GLY A N 1
ATOM 718 C CA . GLY A 1 92 ? -16.724 4.444 12.929 1.00 56.34 92 GLY A CA 1
ATOM 719 C C . GLY A 1 92 ? -15.298 4.771 13.398 1.00 56.34 92 GLY A C 1
ATOM 720 O O . GLY A 1 92 ? -14.762 5.813 13.034 1.00 56.34 92 GLY A O 1
ATOM 721 N N . ALA A 1 93 ? -14.640 3.878 14.144 1.00 59.03 93 ALA A N 1
ATOM 722 C CA . ALA A 1 93 ? -13.298 4.110 14.691 1.00 59.03 93 ALA A CA 1
ATOM 723 C C . ALA A 1 93 ? -12.161 3.784 13.704 1.00 59.03 93 ALA A C 1
ATOM 725 O O . ALA A 1 93 ? -11.017 4.169 13.937 1.00 59.03 93 ALA A O 1
ATOM 726 N N . ALA A 1 94 ? -12.458 3.082 12.607 1.00 60.97 94 ALA A N 1
ATOM 727 C CA . ALA A 1 94 ? -11.462 2.694 11.609 1.00 60.97 94 ALA A CA 1
ATOM 728 C C . ALA A 1 94 ? -11.208 3.778 10.545 1.00 60.97 94 ALA A C 1
ATOM 730 O O . ALA A 1 94 ? -10.080 3.911 10.073 1.00 60.97 94 ALA A O 1
ATOM 731 N N . ALA A 1 95 ? -12.211 4.605 10.228 1.00 63.75 95 ALA A N 1
ATOM 732 C CA . ALA A 1 95 ? -12.081 5.674 9.232 1.00 63.75 95 ALA A CA 1
ATOM 733 C C . ALA A 1 95 ? -10.939 6.675 9.534 1.00 63.75 95 ALA A C 1
ATOM 735 O O . ALA A 1 95 ? -10.203 7.022 8.613 1.00 63.75 95 ALA A O 1
ATOM 736 N N . PRO A 1 96 ? -10.695 7.099 10.794 1.00 63.81 96 PRO A N 1
ATOM 737 C CA . PRO A 1 96 ? -9.548 7.944 11.128 1.00 63.81 96 PRO A CA 1
ATOM 738 C C . PRO A 1 96 ? -8.183 7.297 10.852 1.00 63.81 96 PRO A C 1
ATOM 740 O O . PRO A 1 96 ? -7.213 7.995 10.564 1.00 63.81 96 PRO A O 1
ATOM 743 N N . PHE A 1 97 ? -8.098 5.968 10.943 1.00 69.06 97 PHE A N 1
ATOM 744 C CA . PHE A 1 97 ? -6.848 5.228 10.784 1.00 69.06 97 PHE A CA 1
ATOM 745 C C . PHE A 1 97 ? -6.382 5.201 9.325 1.00 69.06 97 PHE A C 1
ATOM 747 O O . PHE A 1 97 ? -5.185 5.277 9.056 1.00 69.06 97 PHE A O 1
ATOM 754 N N . GLU A 1 98 ? -7.318 5.176 8.374 1.00 71.81 98 GLU A N 1
ATOM 755 C CA . GLU A 1 98 ? -6.997 5.271 6.947 1.00 71.81 98 GLU A CA 1
ATOM 756 C C . GLU A 1 98 ? -6.314 6.601 6.600 1.00 71.81 98 GLU A C 1
ATOM 758 O O . GLU A 1 98 ? -5.423 6.634 5.753 1.00 71.81 98 GLU A O 1
ATOM 763 N N . TYR A 1 99 ? -6.628 7.686 7.316 1.00 74.75 99 TYR A N 1
ATOM 764 C CA . TYR A 1 99 ? -5.964 8.976 7.106 1.00 74.75 99 TYR A CA 1
ATOM 765 C C . TYR A 1 99 ? -4.515 9.002 7.605 1.00 74.75 99 TYR A C 1
ATOM 767 O O . TYR A 1 99 ? -3.719 9.783 7.089 1.00 74.75 99 TYR A O 1
ATOM 775 N N . VAL A 1 100 ? -4.132 8.132 8.548 1.00 78.19 100 VAL A N 1
ATOM 776 C CA . VAL A 1 100 ? -2.738 8.004 9.020 1.00 78.19 100 VAL A CA 1
ATOM 777 C C . VAL A 1 100 ? -1.839 7.380 7.947 1.00 78.19 100 VAL A C 1
ATOM 779 O O . VAL A 1 100 ? -0.628 7.613 7.938 1.00 78.19 100 VAL A O 1
ATOM 782 N N . ALA A 1 101 ? -2.411 6.651 6.983 1.00 81.56 101 ALA A N 1
ATOM 783 C CA . ALA A 1 101 ? -1.651 6.124 5.854 1.00 81.56 101 ALA A CA 1
ATOM 784 C C . ALA A 1 101 ? -1.030 7.244 5.000 1.00 81.56 101 ALA A C 1
ATOM 786 O O . ALA A 1 101 ? 0.044 7.050 4.438 1.00 81.56 101 ALA A O 1
ATOM 787 N N . LEU A 1 102 ? -1.655 8.427 4.949 1.00 83.62 102 LEU A N 1
ATOM 788 C CA . LEU A 1 102 ? -1.181 9.568 4.165 1.00 83.62 102 LEU A CA 1
ATOM 789 C C . LEU A 1 102 ? 0.180 10.116 4.652 1.00 83.62 102 LEU A C 1
ATOM 791 O O . LEU A 1 102 ? 1.122 10.125 3.858 1.00 83.62 102 LEU A O 1
ATOM 795 N N . PRO A 1 103 ? 0.360 10.532 5.925 1.00 85.81 103 PRO A N 1
ATOM 796 C CA . PRO A 1 103 ? 1.670 10.960 6.417 1.00 85.81 103 PRO A CA 1
ATOM 797 C C . PRO A 1 103 ? 2.705 9.829 6.388 1.00 85.81 103 PRO A C 1
ATOM 799 O O . PRO A 1 103 ? 3.872 10.091 6.107 1.00 85.81 103 PRO A O 1
ATOM 802 N N . MET A 1 104 ? 2.292 8.574 6.606 1.00 86.44 104 MET A N 1
ATOM 803 C CA . MET A 1 104 ? 3.192 7.421 6.478 1.00 86.44 104 MET A CA 1
ATOM 804 C C . MET A 1 104 ? 3.686 7.233 5.038 1.00 86.44 104 MET A C 1
ATOM 806 O O . MET A 1 104 ? 4.863 6.944 4.833 1.00 86.44 104 MET A O 1
ATOM 810 N N . ALA A 1 105 ? 2.827 7.438 4.036 1.00 87.31 105 ALA A N 1
ATOM 811 C CA . ALA A 1 105 ? 3.215 7.383 2.630 1.00 87.31 105 ALA A CA 1
ATOM 812 C C . ALA A 1 105 ? 4.233 8.480 2.284 1.00 87.31 105 ALA A C 1
ATOM 814 O O . ALA A 1 105 ? 5.240 8.190 1.645 1.00 87.31 105 ALA A O 1
ATOM 815 N N . ILE A 1 106 ? 4.025 9.712 2.769 1.00 88.56 106 ILE A N 1
ATOM 816 C CA . ILE A 1 106 ? 4.976 10.823 2.585 1.00 88.56 106 ILE A CA 1
ATOM 817 C C . ILE A 1 106 ? 6.322 10.494 3.240 1.00 88.56 106 ILE A C 1
ATOM 819 O O . ILE A 1 106 ? 7.371 10.664 2.621 1.00 88.56 106 ILE A O 1
ATOM 823 N N . PHE A 1 107 ? 6.299 9.981 4.473 1.00 91.88 107 PHE A N 1
ATOM 824 C CA . PHE A 1 107 ? 7.503 9.594 5.205 1.00 91.88 107 PHE A CA 1
ATOM 825 C C . PHE A 1 107 ? 8.335 8.565 4.432 1.00 91.88 107 PHE A C 1
ATOM 827 O O . PHE A 1 107 ? 9.543 8.742 4.266 1.00 91.88 107 PHE A O 1
ATOM 834 N N . TRP A 1 108 ? 7.696 7.511 3.921 1.00 89.12 108 TRP A N 1
ATOM 835 C CA . TRP A 1 108 ? 8.386 6.483 3.145 1.00 89.12 108 TRP A CA 1
ATOM 836 C C . TRP A 1 108 ? 8.819 6.972 1.761 1.00 89.12 108 TRP A C 1
ATOM 838 O O . TRP A 1 108 ? 9.895 6.587 1.310 1.00 89.12 108 TRP A O 1
ATOM 848 N N . SER A 1 109 ? 8.044 7.858 1.126 1.00 88.81 109 SER A N 1
ATOM 849 C CA . SER A 1 109 ? 8.412 8.504 -0.140 1.00 88.81 109 SER A CA 1
ATOM 850 C C . SER A 1 109 ? 9.739 9.250 -0.009 1.00 88.81 109 SER A C 1
ATOM 852 O O . SER A 1 109 ? 10.688 8.977 -0.739 1.00 88.81 109 SER A O 1
ATOM 854 N N . ILE A 1 110 ? 9.845 10.129 0.989 1.00 91.25 110 ILE A N 1
ATOM 855 C CA . ILE A 1 110 ? 11.056 10.922 1.225 1.00 91.25 110 ILE A CA 1
ATOM 856 C C . ILE A 1 110 ? 12.217 10.015 1.659 1.00 91.25 110 ILE A C 1
ATOM 858 O O . ILE A 1 110 ? 13.346 10.215 1.224 1.00 91.25 110 ILE A O 1
ATOM 862 N N . SER A 1 111 ? 11.951 8.996 2.482 1.00 93.19 111 SER A N 1
ATOM 863 C CA . SER A 1 111 ? 13.002 8.128 3.034 1.00 93.19 111 SER A CA 1
ATOM 864 C C . SER A 1 111 ? 13.627 7.184 2.004 1.00 93.19 111 SER A C 1
ATOM 866 O O . SER A 1 111 ? 14.827 6.934 2.070 1.00 93.19 111 SER A O 1
ATOM 868 N N . PHE A 1 112 ? 12.835 6.638 1.074 1.00 92.50 112 PHE A N 1
ATOM 869 C CA . PHE A 1 112 ? 13.329 5.690 0.068 1.00 92.50 112 PHE A CA 1
ATOM 870 C C . PHE A 1 112 ? 13.658 6.336 -1.275 1.00 92.50 112 PHE A C 1
ATOM 872 O O . PHE A 1 112 ? 14.644 5.951 -1.897 1.00 92.50 112 PHE A O 1
ATOM 879 N N . PHE A 1 113 ? 12.841 7.289 -1.726 1.00 88.50 113 PHE A N 1
ATOM 880 C CA . PHE A 1 113 ? 12.985 7.898 -3.050 1.00 88.50 113 PHE A CA 1
ATOM 881 C C . PHE A 1 113 ? 13.670 9.268 -2.989 1.00 88.50 113 PHE A C 1
ATOM 883 O O . PHE A 1 113 ? 14.165 9.743 -4.005 1.00 88.50 113 PHE A O 1
ATOM 890 N N . GLY A 1 114 ? 13.729 9.915 -1.816 1.00 89.00 114 GLY A N 1
ATOM 891 C CA . GLY A 1 114 ? 14.274 11.273 -1.681 1.00 89.00 114 GLY A CA 1
ATOM 892 C C . GLY A 1 114 ? 13.428 12.347 -2.374 1.00 89.00 114 GLY A C 1
ATOM 893 O O . GLY A 1 114 ? 13.832 13.508 -2.433 1.00 89.00 114 GLY A O 1
ATOM 894 N N . GLU A 1 115 ? 12.261 11.969 -2.897 1.00 86.50 115 GLU A N 1
ATOM 895 C CA . GLU A 1 115 ? 11.364 12.842 -3.641 1.00 86.50 115 GLU A CA 1
ATOM 896 C C . GLU A 1 115 ? 10.456 13.602 -2.678 1.00 86.50 115 GLU A C 1
ATOM 898 O O . GLU A 1 115 ? 9.672 13.019 -1.918 1.00 86.50 115 GLU A O 1
ATOM 903 N N . TRP A 1 116 ? 10.577 14.927 -2.714 1.00 89.50 116 TRP A N 1
ATOM 904 C CA . TRP A 1 116 ? 9.710 15.820 -1.961 1.00 89.50 116 TRP A CA 1
ATOM 905 C C . TRP A 1 116 ? 8.412 16.066 -2.730 1.00 89.50 116 TRP A C 1
ATOM 907 O O . TRP A 1 116 ? 8.458 16.227 -3.950 1.00 89.50 116 TRP A O 1
ATOM 917 N N . PRO A 1 117 ? 7.256 16.141 -2.046 1.00 85.56 117 PRO A N 1
ATOM 918 C CA . PRO A 1 117 ? 6.001 16.433 -2.719 1.00 85.56 117 PRO A CA 1
ATOM 919 C C . PRO A 1 117 ? 6.047 17.802 -3.405 1.00 85.56 117 PRO A C 1
ATOM 921 O O . PRO A 1 117 ? 6.447 18.798 -2.796 1.00 85.56 117 PRO A O 1
ATOM 924 N N . ASP A 1 118 ? 5.579 17.856 -4.650 1.00 91.00 118 ASP A N 1
ATOM 925 C CA . ASP A 1 118 ? 5.387 19.104 -5.387 1.00 91.00 118 ASP A CA 1
ATOM 926 C C . ASP A 1 118 ? 4.350 20.024 -4.717 1.00 91.00 118 ASP A C 1
ATOM 928 O O . ASP A 1 118 ? 3.500 19.557 -3.951 1.00 91.00 118 ASP A O 1
ATOM 932 N N . PRO A 1 119 ? 4.324 21.330 -5.047 1.00 90.56 119 PRO A N 1
ATOM 933 C CA . PRO A 1 119 ? 3.328 22.264 -4.513 1.00 90.56 119 PRO A CA 1
ATOM 934 C C . PRO A 1 119 ? 1.871 21.811 -4.719 1.00 90.56 119 PRO A C 1
ATOM 936 O O . PRO A 1 119 ? 1.021 22.025 -3.856 1.00 90.56 119 PRO A O 1
ATOM 939 N N . ILE A 1 120 ? 1.580 21.141 -5.840 1.00 91.88 120 ILE A N 1
ATOM 940 C CA . ILE A 1 120 ? 0.254 20.570 -6.132 1.00 91.88 120 ILE A CA 1
ATOM 941 C C . ILE A 1 120 ? -0.039 19.378 -5.209 1.00 91.88 120 ILE A C 1
ATOM 943 O O . ILE A 1 120 ? -1.140 19.272 -4.665 1.00 91.88 120 ILE A O 1
ATOM 947 N N . SER A 1 121 ? 0.947 18.509 -4.983 1.00 87.88 121 SER A N 1
ATOM 948 C CA . SER A 1 121 ? 0.836 17.380 -4.055 1.00 87.88 121 SER A CA 1
ATOM 949 C C . SER A 1 121 ? 0.606 17.863 -2.625 1.00 87.88 121 SER A C 1
ATOM 951 O O . SER A 1 121 ? -0.259 17.326 -1.938 1.00 87.88 121 SER A O 1
ATOM 953 N N . TRP A 1 122 ? 1.288 18.930 -2.197 1.00 89.44 122 TRP A N 1
ATOM 954 C CA . TRP A 1 122 ? 1.045 19.581 -0.905 1.00 89.44 122 TRP A CA 1
ATOM 955 C C . TRP A 1 122 ? -0.380 20.106 -0.761 1.00 89.44 122 TRP A C 1
ATOM 957 O O . TRP A 1 122 ? -0.981 19.941 0.301 1.00 89.44 122 TRP A O 1
ATOM 967 N N . LEU A 1 123 ? -0.946 20.690 -1.820 1.00 92.25 123 LEU A N 1
ATOM 968 C CA . LEU A 1 123 ? -2.340 21.125 -1.821 1.00 92.25 123 LEU A CA 1
ATOM 969 C C . LEU A 1 123 ? -3.282 19.927 -1.627 1.00 92.25 123 LEU A C 1
ATOM 971 O O . LEU A 1 123 ? -4.137 19.961 -0.745 1.00 92.25 123 LEU A O 1
ATOM 975 N N . GLY A 1 124 ? -3.083 18.839 -2.376 1.00 87.38 124 GLY A N 1
ATOM 976 C CA . GLY A 1 124 ? -3.852 17.601 -2.207 1.00 87.38 124 GLY A CA 1
ATOM 977 C C . GLY A 1 124 ? -3.738 17.014 -0.795 1.00 87.38 124 GLY A C 1
ATOM 978 O O . GLY A 1 124 ? -4.750 16.679 -0.181 1.00 87.38 124 GLY A O 1
ATOM 979 N N . ILE A 1 125 ? -2.522 16.966 -0.244 1.00 87.12 125 ILE A N 1
ATOM 980 C CA . ILE A 1 125 ? -2.252 16.512 1.127 1.00 87.12 125 ILE A CA 1
ATOM 981 C C . ILE A 1 125 ? -3.011 17.373 2.139 1.00 87.12 125 ILE A C 1
ATOM 983 O O . ILE A 1 125 ? -3.651 16.827 3.035 1.00 87.12 125 ILE A O 1
ATOM 987 N N . LEU A 1 126 ? -2.992 18.701 1.985 1.00 88.75 126 LEU A N 1
ATOM 988 C CA . LEU A 1 126 ? -3.702 19.623 2.871 1.00 88.75 126 LEU A CA 1
ATOM 989 C C . LEU A 1 126 ? -5.220 19.411 2.814 1.00 88.75 126 LEU A C 1
ATOM 991 O O . LEU A 1 126 ? -5.875 19.422 3.854 1.00 88.75 126 LEU A O 1
ATOM 995 N N . PHE A 1 127 ? -5.778 19.169 1.625 1.00 88.31 127 PHE A N 1
ATOM 996 C CA . PHE A 1 127 ? -7.200 18.859 1.460 1.00 88.31 127 PHE A CA 1
ATOM 997 C C . PHE A 1 127 ? -7.586 17.541 2.138 1.00 88.31 127 PHE A C 1
ATOM 999 O O . PHE A 1 127 ? -8.571 17.503 2.877 1.00 88.31 127 PHE A O 1
ATOM 1006 N N . ILE A 1 128 ? -6.804 16.475 1.937 1.00 84.44 128 ILE A N 1
ATOM 1007 C CA . ILE A 1 128 ? -7.069 15.165 2.551 1.00 84.44 128 ILE A CA 1
ATOM 1008 C C . ILE A 1 128 ? -6.916 15.251 4.075 1.00 84.44 128 ILE A C 1
ATOM 1010 O O . ILE A 1 128 ? -7.800 14.808 4.809 1.00 84.44 128 ILE A O 1
ATOM 1014 N N . ALA A 1 129 ? -5.838 15.869 4.563 1.00 83.75 129 ALA A N 1
ATOM 1015 C CA . ALA A 1 129 ? -5.599 16.060 5.991 1.00 83.75 129 ALA A CA 1
ATOM 1016 C C . ALA A 1 129 ? -6.679 16.942 6.640 1.00 83.75 129 ALA A C 1
ATOM 1018 O O . ALA A 1 129 ? -7.162 16.626 7.726 1.00 83.75 129 ALA A O 1
ATOM 1019 N N . GLY A 1 130 ? -7.107 18.011 5.961 1.00 84.69 130 GLY A N 1
ATOM 1020 C CA . GLY A 1 130 ? -8.183 18.892 6.412 1.00 84.69 130 GLY A CA 1
ATOM 1021 C C . GLY A 1 130 ? -9.532 18.178 6.502 1.00 84.69 130 GLY A C 1
ATOM 1022 O O . GLY A 1 130 ? -10.232 18.322 7.503 1.00 84.69 130 GLY A O 1
ATOM 1023 N N . ALA A 1 131 ? -9.874 17.352 5.508 1.00 81.44 131 ALA A N 1
ATOM 1024 C CA . ALA A 1 131 ? -11.075 16.519 5.541 1.00 81.44 131 ALA A CA 1
ATOM 1025 C C . ALA A 1 131 ? -11.022 15.484 6.678 1.00 81.44 131 ALA A C 1
ATOM 1027 O O . ALA A 1 131 ? -11.999 15.326 7.413 1.00 81.44 131 ALA A O 1
ATOM 1028 N N . GLY A 1 132 ? -9.869 14.837 6.876 1.00 77.25 132 GLY A N 1
ATOM 1029 C CA . GLY A 1 132 ? -9.652 13.898 7.978 1.00 77.25 132 GLY A CA 1
ATOM 1030 C C . GLY A 1 132 ? -9.818 14.557 9.351 1.00 77.25 132 GLY A C 1
ATOM 1031 O O . GLY A 1 132 ? -10.540 14.040 10.206 1.00 77.25 132 GLY A O 1
ATOM 1032 N N . LEU A 1 133 ? -9.227 15.742 9.548 1.00 80.25 133 LEU A N 1
ATOM 1033 C CA . LEU A 1 133 ? -9.358 16.516 10.786 1.00 80.25 133 LEU A CA 1
ATOM 1034 C C . LEU A 1 133 ? -10.799 16.993 11.017 1.00 80.25 133 LEU A C 1
ATOM 1036 O O . LEU A 1 133 ? -11.283 16.968 12.149 1.00 80.25 133 LEU A O 1
ATOM 1040 N N . PHE A 1 134 ? -11.503 17.394 9.956 1.00 81.8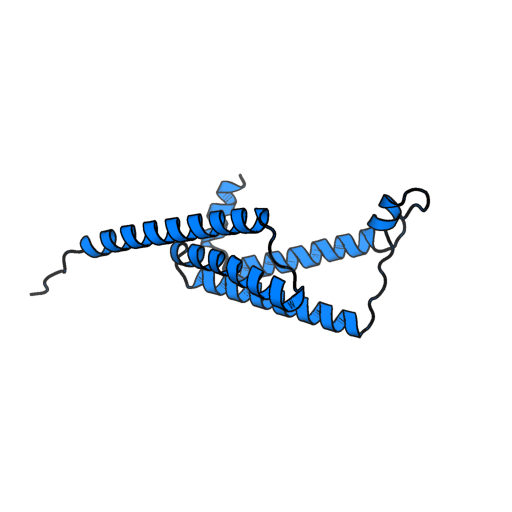8 134 PHE A N 1
ATOM 1041 C CA . PHE A 1 134 ? -12.906 17.798 10.029 1.00 81.88 134 PHE A CA 1
ATOM 1042 C C . PHE A 1 134 ? -13.816 16.644 10.470 1.00 81.88 134 PHE A C 1
ATOM 1044 O O . PHE A 1 134 ? -14.661 16.831 11.347 1.00 81.88 134 PHE A O 1
ATOM 1051 N N . ILE A 1 135 ? -13.615 15.442 9.920 1.00 76.19 135 ILE A N 1
ATOM 1052 C CA . ILE A 1 135 ? -14.355 14.236 10.323 1.00 76.19 135 ILE A CA 1
ATOM 1053 C C . ILE A 1 135 ? -14.053 13.887 11.782 1.00 76.19 135 ILE A C 1
ATOM 1055 O O . ILE A 1 135 ? -14.979 13.658 12.558 1.00 76.19 135 ILE A O 1
ATOM 1059 N N . PHE A 1 136 ? -12.781 13.921 12.187 1.00 74.31 136 PHE A N 1
ATOM 1060 C CA . PHE A 1 136 ? -12.394 13.689 13.580 1.00 74.31 136 PHE A CA 1
ATOM 1061 C C . PHE A 1 136 ? -13.062 14.687 14.542 1.00 74.31 136 PHE A C 1
ATOM 1063 O O . PHE A 1 136 ? -13.578 14.305 15.594 1.00 74.31 136 PHE A O 1
ATOM 1070 N N . TYR A 1 137 ? -13.112 15.967 14.165 1.00 78.06 137 TYR A N 1
ATOM 1071 C CA . TYR A 1 137 ? -13.786 17.004 14.942 1.00 78.06 137 TYR A CA 1
ATOM 1072 C C . TYR A 1 137 ? -15.303 16.777 15.042 1.00 78.06 137 TYR A C 1
ATOM 1074 O O . TYR A 1 137 ? -15.886 16.961 16.114 1.00 78.06 137 TYR A O 1
ATOM 1082 N N . GLN A 1 138 ? -15.949 16.355 13.949 1.00 75.94 138 GLN A N 1
ATOM 1083 C CA . GLN A 1 138 ? -17.378 16.036 13.937 1.00 75.94 138 GLN A CA 1
ATOM 1084 C C . GLN A 1 138 ? -17.700 14.847 14.853 1.00 75.94 138 GLN A C 1
ATOM 1086 O O . GLN A 1 138 ? -18.671 14.905 15.610 1.00 75.94 138 GLN A O 1
ATOM 1091 N N . GLU A 1 139 ? -16.869 13.805 14.826 1.00 71.00 139 GLU A N 1
ATOM 1092 C CA . GLU A 1 139 ? -17.056 12.613 15.653 1.00 71.00 139 GLU A CA 1
ATOM 1093 C C . GLU A 1 139 ? -16.856 12.920 17.144 1.00 71.00 139 GLU A C 1
ATOM 1095 O O . GLU A 1 139 ? -17.661 12.510 17.978 1.00 71.00 139 GLU A O 1
ATOM 1100 N N . SER A 1 140 ? -15.860 13.746 17.488 1.00 69.44 140 SER A N 1
ATOM 1101 C CA . SER A 1 140 ? -15.633 14.215 18.865 1.00 69.44 140 SER A CA 1
ATOM 1102 C C . SER A 1 140 ? -16.832 14.998 19.422 1.00 69.44 140 SER A C 1
ATOM 1104 O O . SER A 1 140 ? -17.243 14.799 20.569 1.00 69.44 140 SER A O 1
ATOM 1106 N N . LYS A 1 141 ? -17.476 15.830 18.590 1.00 66.88 141 LYS A N 1
ATOM 1107 C CA . LYS A 1 141 ? -18.714 16.528 18.972 1.00 66.88 141 LYS A CA 1
ATOM 1108 C C . LYS A 1 141 ? -19.893 15.578 19.193 1.00 66.88 141 LYS A C 1
ATOM 1110 O O . LYS A 1 141 ? -20.622 15.758 20.165 1.00 66.88 141 LYS A O 1
ATOM 1115 N N . ARG A 1 142 ? -20.070 14.565 18.340 1.00 62.62 142 ARG A N 1
ATOM 1116 C CA . ARG A 1 142 ? -21.150 13.567 18.471 1.00 62.62 142 ARG A CA 1
ATOM 1117 C C . ARG A 1 142 ? -20.955 12.606 19.646 1.00 62.62 142 ARG A C 1
ATOM 1119 O O . ARG A 1 142 ? -21.929 12.266 20.313 1.00 62.62 142 ARG A O 1
ATOM 1126 N N . GLY A 1 143 ? -19.717 12.216 19.952 1.00 57.00 143 GLY A N 1
ATOM 1127 C CA . GLY A 1 143 ? -19.397 11.372 21.110 1.00 57.00 143 GLY A CA 1
ATOM 1128 C C . GLY A 1 143 ? -19.765 12.015 22.455 1.00 57.00 143 GLY A C 1
ATOM 1129 O O . GLY A 1 143 ? -20.184 11.318 23.379 1.00 57.00 143 GLY A O 1
ATOM 1130 N N . SER A 1 144 ? -19.697 13.349 22.546 1.00 52.66 144 SER A N 1
ATOM 1131 C CA . SER A 1 144 ? -20.134 14.117 23.724 1.00 52.66 144 SER A CA 1
ATOM 1132 C C . SER A 1 144 ? -21.659 14.069 23.938 1.00 52.66 144 SER A C 1
ATOM 1134 O O . SER A 1 144 ? -22.142 14.020 25.070 1.00 52.66 144 SER A O 1
ATOM 1136 N N . GLU A 1 145 ? -22.436 14.004 22.854 1.00 50.00 145 GLU A N 1
ATOM 1137 C CA . GLU A 1 145 ? -23.904 14.003 22.897 1.00 50.00 145 GLU A CA 1
ATOM 1138 C C . GLU A 1 145 ? -24.471 12.659 23.401 1.00 50.00 145 GLU A C 1
ATOM 1140 O O . GLU A 1 145 ? -25.428 12.630 24.176 1.00 50.00 145 GLU A O 1
ATOM 1145 N N . ILE A 1 146 ? -23.825 11.536 23.057 1.00 50.53 146 ILE A N 1
ATOM 1146 C CA . ILE A 1 146 ? -24.227 10.185 23.497 1.00 50.53 146 ILE A CA 1
ATOM 1147 C C . ILE A 1 146 ? -23.938 9.964 24.995 1.00 50.53 146 ILE A C 1
ATOM 1149 O O . ILE A 1 146 ? -24.707 9.284 25.679 1.00 50.53 146 ILE A O 1
ATOM 1153 N N . ALA A 1 147 ? 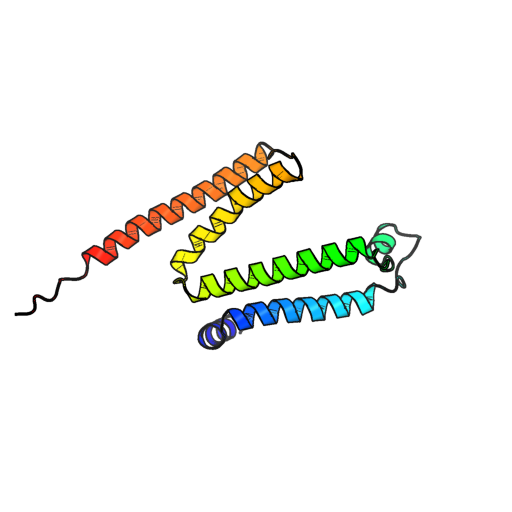-22.872 10.568 25.534 1.00 50.31 147 ALA A N 1
ATOM 1154 C CA . ALA A 1 147 ? -22.528 10.482 26.958 1.00 50.31 147 ALA A CA 1
ATOM 1155 C C . ALA A 1 147 ? -23.476 11.295 27.865 1.00 50.31 147 ALA A C 1
ATOM 1157 O O . ALA A 1 147 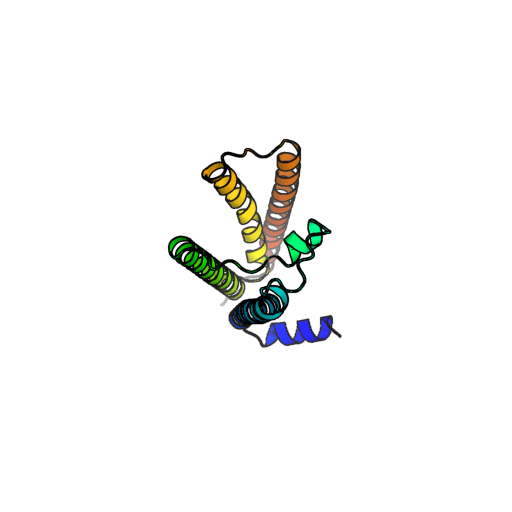? -23.642 10.961 29.037 1.00 50.31 147 ALA A O 1
ATOM 1158 N N . SER A 1 148 ? -24.137 12.321 27.321 1.00 53.06 148 SER A N 1
ATOM 1159 C CA . SER A 1 148 ? -25.071 13.198 28.045 1.00 53.06 148 SER A CA 1
ATOM 1160 C C . SER A 1 148 ? -26.482 12.595 28.216 1.00 53.06 148 SER A C 1
ATOM 1162 O O . SER A 1 148 ? -27.239 12.996 29.098 1.00 53.06 148 SER A O 1
ATOM 1164 N N . GLY A 1 149 ? -26.851 11.591 27.408 1.00 48.16 149 GLY A N 1
ATOM 1165 C CA . GLY A 1 149 ? -28.225 11.072 27.317 1.00 48.16 149 GLY A CA 1
ATOM 1166 C C . GLY A 1 149 ? -28.593 9.875 28.206 1.00 48.16 149 GLY A C 1
ATOM 1167 O O . GLY A 1 149 ? -29.728 9.406 28.128 1.00 48.16 149 GLY A O 1
ATOM 1168 N N . ARG A 1 150 ? -27.684 9.336 29.033 1.00 49.09 150 ARG A N 1
ATOM 1169 C CA . ARG A 1 150 ? -28.006 8.218 29.946 1.00 49.09 150 ARG A CA 1
ATOM 1170 C C . ARG A 1 150 ? -28.239 8.728 31.374 1.00 49.09 150 ARG A C 1
ATOM 1172 O O . ARG A 1 150 ? -27.260 8.937 32.090 1.00 49.09 150 ARG A O 1
ATOM 1179 N N . PRO A 1 151 ? -29.494 8.883 31.843 1.00 53.81 151 PRO A N 1
ATOM 1180 C CA . PRO A 1 151 ? -29.743 9.052 33.268 1.00 53.81 151 PRO A CA 1
ATOM 1181 C C . PRO A 1 151 ? -29.260 7.796 34.004 1.00 53.81 151 PRO A C 1
ATOM 1183 O O . PRO A 1 151 ? -29.684 6.678 33.710 1.00 53.81 151 PRO A O 1
ATOM 1186 N N . MET A 1 152 ? -28.332 7.987 34.943 1.00 63.47 152 MET A N 1
ATOM 1187 C CA . MET A 1 152 ? -27.847 6.947 35.849 1.00 63.47 152 MET A CA 1
ATOM 1188 C C . MET A 1 152 ? -29.050 6.325 36.584 1.00 63.47 152 MET A C 1
ATOM 1190 O O . MET A 1 152 ? -29.773 7.061 37.265 1.00 63.47 152 MET A O 1
ATOM 1194 N N . PRO A 1 153 ? -29.291 5.003 36.496 1.00 58.16 153 PRO A N 1
ATOM 1195 C CA . PRO A 1 153 ? -30.289 4.371 37.336 1.00 58.16 153 PRO A CA 1
ATOM 1196 C C . PRO A 1 153 ? -29.755 4.391 38.767 1.00 58.16 153 PRO A C 1
ATOM 1198 O O . PRO A 1 153 ? -28.816 3.677 39.118 1.00 58.16 153 PRO A O 1
ATOM 1201 N N . ARG A 1 154 ? -30.339 5.270 39.585 1.00 61.12 154 ARG A N 1
ATOM 1202 C CA . ARG A 1 154 ? -30.095 5.347 41.024 1.00 61.12 154 ARG A CA 1
ATOM 1203 C C . ARG A 1 154 ? -30.672 4.087 41.666 1.00 61.12 154 ARG A C 1
ATOM 1205 O O . ARG A 1 154 ? -31.848 4.066 42.018 1.00 61.12 154 ARG A O 1
ATOM 1212 N N . ASN A 1 155 ? -29.851 3.045 41.772 1.00 55.03 155 ASN A N 1
ATOM 1213 C CA . ASN A 1 155 ? -30.182 1.850 42.538 1.00 55.03 155 ASN A CA 1
ATOM 1214 C C . ASN A 1 155 ? -30.329 2.252 44.016 1.00 55.03 155 ASN A C 1
ATOM 1216 O O . ASN A 1 155 ? -29.407 2.839 44.588 1.00 55.03 155 ASN A O 1
ATOM 1220 N N . ARG A 1 156 ? -31.515 2.021 44.578 1.00 55.09 156 ARG A N 1
ATOM 1221 C CA . ARG A 1 156 ? -31.853 2.204 45.991 1.00 55.09 156 ARG A CA 1
ATOM 1222 C C . ARG A 1 156 ? -32.051 0.834 46.609 1.00 55.09 156 ARG A C 1
ATOM 1224 O O . ARG A 1 156 ? -32.659 -0.005 45.912 1.00 55.09 156 ARG A O 1
#

Radius of gyration: 23.52 Å; chains: 1; bounding box: 49×41×82 Å

Sequence (156 aa):
LVHMMTRKMGKTEKASAMAFYIQMNFIVVSSVIGLVCGDGKWADPFSPTLDFLFRAWLIPSWQHLLIMFGIGLLTGLGAYFISQGYRICEAGAAAPFEYVALPMAIFWSISFFGEWPDPISWLGILFIAGAGLFIFYQESKRGSEIASGRPMPRNR

Foldseek 3Di:
DVVVVVVVCVVPDQLLNVLVVVVVVVCVVVVVCCVVQQCLPQQDPVDPVSCVRSPHDDDDDPVVVVVVVVVVVVVSVVSNVLSVVCVVDDVLVSVLVVLVVLVVVQVVCCVPVVDHDDPVSVVVNCVSVVVSVVSVVVVVVVVVVVVVPDDDPPDD

pLDDT: mean 74.45, std 13.93, range [41.66, 93.19]